Protein AF-H9FK60-F1 (afdb_monomer)

pLDDT: mean 86.38, std 10.16, range [51.09, 97.12]

Structure (mmCIF, N/CA/C/O backbone):
data_AF-H9FK60-F1
#
_entry.id   AF-H9FK60-F1
#
loop_
_atom_site.group_PDB
_atom_site.id
_atom_site.type_symbol
_atom_site.label_atom_id
_atom_site.label_alt_id
_atom_site.label_comp_id
_atom_site.label_asym_id
_atom_site.label_entity_id
_atom_site.label_seq_id
_atom_site.pdbx_PDB_ins_code
_atom_site.Cartn_x
_atom_site.Cartn_y
_atom_site.Cartn_z
_atom_site.occupancy
_atom_site.B_iso_or_equiv
_atom_site.auth_seq_id
_atom_site.auth_comp_id
_atom_site.auth_asym_id
_atom_site.auth_atom_id
_atom_site.pdbx_PDB_model_num
ATOM 1 N N . GLN A 1 1 ? 13.033 10.946 -5.775 1.00 61.97 1 GLN A N 1
ATOM 2 C CA . GLN A 1 1 ? 12.091 11.339 -4.705 1.00 61.97 1 GLN A CA 1
ATOM 3 C C . GLN A 1 1 ? 10.709 10.803 -5.044 1.00 61.97 1 GLN A C 1
ATOM 5 O O . GLN A 1 1 ? 10.409 10.651 -6.221 1.00 61.97 1 GLN A O 1
ATOM 10 N N . MET A 1 2 ? 9.907 10.468 -4.035 1.00 66.69 2 MET A N 1
ATOM 11 C CA . MET A 1 2 ? 8.532 9.994 -4.216 1.00 66.69 2 MET A CA 1
ATOM 12 C C . MET A 1 2 ? 7.623 11.153 -4.677 1.00 66.69 2 MET A C 1
ATOM 14 O O . MET A 1 2 ? 7.756 12.240 -4.114 1.00 66.69 2 MET A O 1
ATOM 18 N N . PRO A 1 3 ? 6.718 10.956 -5.659 1.00 79.44 3 PRO A N 1
ATOM 19 C CA . PRO A 1 3 ? 5.765 11.989 -6.078 1.00 79.44 3 PRO A CA 1
ATOM 20 C C . PRO A 1 3 ? 4.927 12.522 -4.905 1.00 79.44 3 PRO A C 1
ATOM 22 O O . PRO A 1 3 ? 4.583 11.761 -4.001 1.00 79.44 3 PRO A O 1
ATOM 25 N N . GLN A 1 4 ? 4.556 13.805 -4.927 1.00 77.00 4 GLN A N 1
ATOM 26 C CA . GLN A 1 4 ? 3.787 14.450 -3.849 1.00 77.00 4 GLN A CA 1
ATOM 27 C C . GLN A 1 4 ? 2.438 13.755 -3.587 1.00 77.00 4 GLN A C 1
ATOM 29 O O . GLN A 1 4 ? 2.023 13.584 -2.442 1.00 77.00 4 GLN A O 1
ATOM 34 N N . GLU A 1 5 ? 1.781 13.272 -4.640 1.00 79.88 5 GLU A N 1
ATOM 35 C CA . GLU A 1 5 ? 0.552 12.477 -4.537 1.00 79.88 5 GLU A CA 1
ATOM 36 C C . GLU A 1 5 ? 0.786 11.162 -3.784 1.00 79.88 5 GLU A C 1
ATOM 38 O O . GLU A 1 5 ? -0.006 10.774 -2.927 1.00 79.88 5 GLU A O 1
ATOM 43 N N . ALA A 1 6 ? 1.920 10.506 -4.035 1.00 81.31 6 ALA A N 1
ATOM 44 C CA . ALA A 1 6 ? 2.304 9.291 -3.333 1.00 81.31 6 ALA A CA 1
ATOM 45 C C . ALA A 1 6 ? 2.684 9.576 -1.866 1.00 81.31 6 ALA A C 1
ATOM 47 O O . ALA A 1 6 ? 2.315 8.805 -0.984 1.00 81.31 6 ALA A O 1
ATOM 48 N N . GLN A 1 7 ? 3.329 10.710 -1.572 1.00 81.44 7 GLN A N 1
ATOM 49 C CA . GLN A 1 7 ? 3.552 11.154 -0.189 1.00 81.44 7 GLN A CA 1
ATOM 50 C C . GLN A 1 7 ? 2.236 11.335 0.569 1.00 81.44 7 GLN A C 1
ATOM 52 O O . GLN A 1 7 ? 2.103 10.852 1.694 1.00 81.44 7 GLN A O 1
ATOM 57 N N . LYS A 1 8 ? 1.245 11.975 -0.061 1.00 88.12 8 LYS A N 1
ATOM 58 C CA . LYS A 1 8 ? -0.080 12.160 0.534 1.00 88.12 8 LYS A CA 1
ATOM 59 C C . LYS A 1 8 ? -0.762 10.821 0.813 1.00 88.12 8 LYS A C 1
ATOM 61 O O . LYS A 1 8 ? -1.224 10.605 1.927 1.00 88.12 8 LYS A O 1
ATOM 66 N N . ILE A 1 9 ? -0.763 9.901 -0.154 1.00 87.19 9 ILE A N 1
ATOM 67 C CA . ILE A 1 9 ? -1.358 8.567 0.023 1.00 87.19 9 ILE A CA 1
ATOM 68 C C . ILE A 1 9 ? -0.661 7.800 1.155 1.00 87.19 9 ILE A C 1
ATOM 70 O O . ILE A 1 9 ? -1.334 7.185 1.977 1.00 87.19 9 ILE A O 1
ATOM 74 N N . GLN A 1 10 ? 0.670 7.859 1.247 1.00 87.88 10 GLN A N 1
ATOM 75 C CA . GLN A 1 10 ? 1.413 7.214 2.332 1.00 87.88 10 GLN A CA 1
ATOM 76 C C . GLN A 1 10 ? 1.066 7.802 3.709 1.00 87.88 10 GLN A C 1
ATOM 78 O O . GLN A 1 10 ? 0.903 7.051 4.675 1.00 87.88 10 GLN A O 1
ATOM 83 N N . SER A 1 11 ? 0.928 9.126 3.794 1.00 91.94 11 SER A N 1
ATOM 84 C CA . SER A 1 11 ? 0.502 9.822 5.011 1.00 91.94 11 SER A CA 1
ATOM 85 C C . SER A 1 11 ? -0.917 9.417 5.421 1.00 91.94 11 SER A C 1
ATOM 87 O O . SER A 1 11 ? -1.139 9.052 6.575 1.00 91.94 11 SER A O 1
ATOM 89 N N . ASP A 1 12 ? -1.858 9.414 4.473 1.00 93.88 12 ASP A N 1
ATOM 90 C CA . ASP A 1 12 ? -3.259 9.040 4.702 1.00 93.88 12 ASP A CA 1
ATOM 91 C C . ASP A 1 12 ? -3.371 7.570 5.160 1.00 93.88 12 ASP A C 1
ATOM 93 O O . ASP A 1 12 ? -4.060 7.270 6.136 1.00 93.88 12 ASP A O 1
ATOM 97 N N . LEU A 1 13 ? -2.630 6.654 4.518 1.00 92.75 13 LEU A N 1
ATOM 98 C CA . LEU A 1 13 ? -2.554 5.243 4.916 1.00 92.75 13 LEU A CA 1
ATOM 99 C C . LEU A 1 13 ? -2.057 5.086 6.357 1.00 92.75 13 LEU A C 1
ATOM 101 O O . LEU A 1 13 ? -2.690 4.397 7.153 1.00 92.75 13 LEU A O 1
ATOM 105 N N . THR A 1 14 ? -0.952 5.753 6.695 1.00 91.94 14 THR A N 1
ATOM 106 C CA . THR A 1 14 ? -0.343 5.672 8.031 1.00 91.94 14 THR A CA 1
ATOM 107 C C . THR A 1 14 ? -1.285 6.229 9.099 1.00 91.94 14 THR A C 1
ATOM 109 O O . THR A 1 14 ? -1.485 5.605 10.138 1.00 91.94 14 THR A O 1
ATOM 112 N N . SER A 1 15 ? -1.915 7.377 8.830 1.00 95.69 15 SER A N 1
ATOM 113 C CA . SER A 1 15 ? -2.873 7.997 9.748 1.00 95.69 15 SER A CA 1
ATOM 114 C C . SER A 1 15 ? -4.071 7.085 10.024 1.00 95.69 15 SER A C 1
ATOM 116 O O . SER A 1 15 ? -4.433 6.877 11.182 1.00 95.69 15 SER A O 1
ATOM 118 N N . HIS A 1 16 ? -4.654 6.483 8.984 1.00 95.56 16 HIS A N 1
ATOM 119 C CA . HIS A 1 16 ? -5.797 5.586 9.142 1.00 95.56 16 HIS A CA 1
ATOM 120 C C . HIS A 1 16 ? -5.448 4.271 9.843 1.00 95.56 16 HIS A C 1
ATOM 122 O O . HIS A 1 16 ? -6.285 3.742 10.575 1.00 95.56 16 HIS A O 1
ATOM 128 N N . GLU A 1 17 ? -4.232 3.752 9.662 1.00 93.06 17 GLU A N 1
ATOM 129 C CA . GLU A 1 17 ? -3.775 2.536 10.343 1.00 93.06 17 GLU A CA 1
ATOM 130 C C . GLU A 1 17 ? -3.697 2.756 11.860 1.00 93.06 17 GLU A C 1
ATOM 132 O O . GLU A 1 17 ? -4.256 1.969 12.627 1.00 93.06 17 GLU A O 1
ATOM 137 N N . ILE A 1 18 ? -3.126 3.894 12.274 1.00 94.62 18 ILE A N 1
ATOM 138 C CA . ILE A 1 18 ? -3.063 4.321 13.679 1.00 94.62 18 ILE A CA 1
ATOM 139 C C . ILE A 1 18 ? -4.474 4.483 14.255 1.00 94.62 18 ILE A C 1
ATOM 141 O O . ILE A 1 18 ? -4.790 3.888 15.285 1.00 94.62 18 ILE A O 1
ATOM 145 N N . SER A 1 19 ? -5.360 5.216 13.569 1.00 94.50 19 SER A N 1
ATOM 146 C CA . SER A 1 19 ? -6.733 5.425 14.050 1.00 94.50 19 SER A CA 1
ATOM 147 C C . SER A 1 19 ? -7.509 4.113 14.207 1.00 94.50 19 SER A C 1
ATOM 149 O O . SER A 1 19 ? -8.239 3.935 15.183 1.00 94.50 19 SER A O 1
ATOM 151 N N . LEU A 1 20 ? -7.360 3.167 13.273 1.00 94.50 20 LEU A N 1
ATOM 152 C CA . LEU A 1 20 ? -8.001 1.852 13.373 1.00 94.50 20 LEU A CA 1
ATOM 153 C C . LEU A 1 20 ? -7.458 1.039 14.554 1.00 94.50 20 LEU A C 1
ATOM 155 O O . LEU A 1 20 ? -8.236 0.365 15.231 1.00 94.50 20 LEU A O 1
ATOM 159 N N . GLU A 1 21 ? -6.153 1.106 14.825 1.00 93.62 21 GLU A N 1
ATOM 160 C CA . GLU A 1 21 ? -5.540 0.435 15.973 1.00 93.62 21 GLU A CA 1
ATOM 161 C C . GLU A 1 21 ? -6.039 1.006 17.309 1.00 93.62 21 GLU A C 1
ATOM 163 O O . GLU A 1 21 ? -6.411 0.249 18.211 1.00 93.62 21 GLU A O 1
ATOM 168 N N . GLU A 1 22 ? -6.116 2.330 17.428 1.00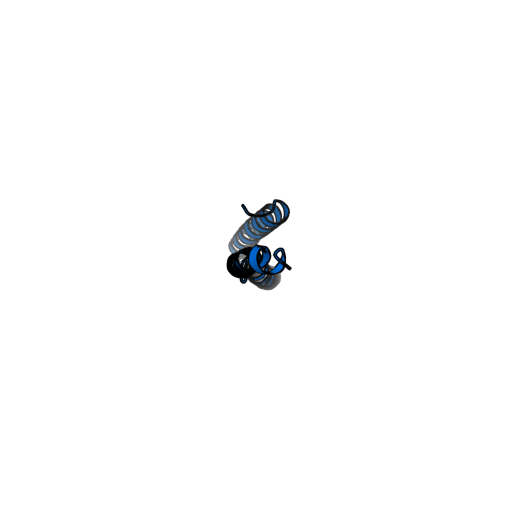 95.50 22 GLU A N 1
ATOM 169 C CA . GLU A 1 22 ? -6.641 3.009 18.616 1.00 95.50 22 GLU A CA 1
ATOM 170 C C . GLU A 1 22 ? -8.117 2.675 18.852 1.00 95.50 22 GLU A C 1
ATOM 172 O O . GLU A 1 22 ? -8.509 2.310 19.966 1.00 95.50 22 GLU A O 1
ATOM 177 N N . MET A 1 23 ? -8.939 2.712 17.797 1.00 93.88 23 MET A N 1
ATOM 178 C CA . MET A 1 23 ? -10.340 2.300 17.883 1.00 93.88 23 MET A CA 1
ATOM 179 C C . MET A 1 23 ? -10.469 0.836 18.305 1.00 93.88 23 MET A C 1
ATOM 181 O O . MET A 1 23 ? -11.329 0.513 19.127 1.00 93.88 23 MET A O 1
ATOM 185 N N . LYS A 1 24 ? -9.616 -0.059 17.793 1.00 93.56 24 LYS A N 1
ATOM 186 C CA . LYS A 1 24 ? -9.620 -1.474 18.186 1.00 93.56 24 LYS A CA 1
ATOM 187 C C . LYS A 1 24 ? -9.329 -1.625 19.674 1.00 93.56 24 LYS A C 1
ATOM 189 O O . LYS A 1 24 ? -10.107 -2.270 20.371 1.00 93.56 24 LYS A O 1
ATOM 194 N N . LYS A 1 25 ? -8.277 -0.968 20.172 1.00 94.25 25 LYS A N 1
ATOM 195 C CA . LYS A 1 25 ? -7.902 -0.952 21.597 1.00 94.25 25 LYS A CA 1
ATOM 196 C C . LYS A 1 25 ? -9.031 -0.423 22.484 1.00 94.25 25 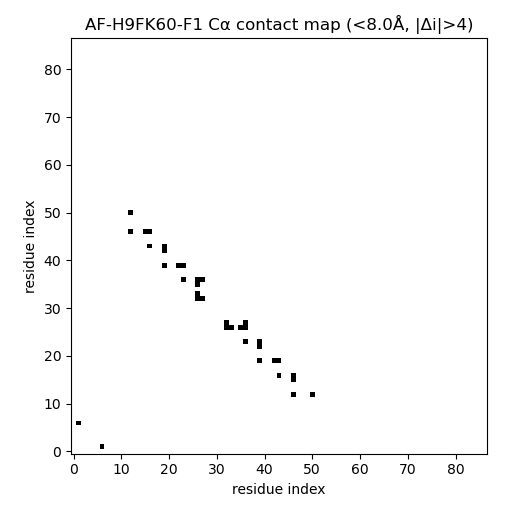LYS A C 1
ATOM 198 O O . LYS A 1 25 ? -9.325 -1.018 23.514 1.00 94.25 25 LYS A O 1
ATOM 203 N N . HIS A 1 26 ? -9.718 0.641 22.066 1.00 93.38 26 HIS A N 1
ATOM 204 C CA . HIS A 1 26 ? -10.836 1.215 22.824 1.00 93.38 26 HIS A CA 1
ATOM 205 C C . HIS A 1 26 ? -12.038 0.257 22.937 1.00 93.38 26 HIS A C 1
ATOM 207 O O . HIS A 1 26 ? -12.772 0.267 23.932 1.00 93.38 26 HIS A O 1
ATOM 213 N N . ASN A 1 27 ? -12.280 -0.540 21.896 1.00 90.88 27 ASN A N 1
ATOM 214 C CA . ASN A 1 27 ? -13.435 -1.431 21.799 1.00 90.88 27 ASN A CA 1
ATOM 215 C C . ASN A 1 27 ? -13.144 -2.861 22.287 1.00 90.88 27 ASN A C 1
ATOM 217 O O . ASN A 1 27 ? -14.077 -3.639 22.485 1.00 90.88 27 ASN A O 1
ATOM 221 N N . GLN A 1 28 ? -11.877 -3.214 22.514 1.00 90.19 28 GLN A N 1
ATOM 222 C CA . GLN A 1 28 ? -11.486 -4.505 23.076 1.00 90.19 28 GLN A CA 1
ATOM 223 C C . GLN A 1 28 ? -12.091 -4.723 24.470 1.00 90.19 28 GLN A C 1
ATOM 225 O O . GLN A 1 28 ? -12.175 -3.812 25.290 1.00 90.19 28 GLN A O 1
ATOM 230 N N . GLY A 1 29 ? -12.534 -5.955 24.733 1.00 86.62 29 GLY A N 1
ATOM 231 C CA . GLY A 1 29 ? -13.113 -6.352 26.022 1.00 86.62 29 GLY A CA 1
ATOM 232 C C . GLY A 1 29 ? -14.550 -5.879 26.269 1.00 86.62 29 GLY A C 1
ATOM 233 O O . GLY A 1 29 ? -15.133 -6.244 27.285 1.00 86.62 29 GLY A O 1
ATOM 234 N N . LYS A 1 30 ? -15.154 -5.111 25.352 1.00 90.88 30 LYS A N 1
ATOM 235 C CA . LYS A 1 30 ? -16.554 -4.677 25.451 1.00 90.88 30 LYS A CA 1
ATOM 236 C C . LYS A 1 30 ? -17.438 -5.598 24.607 1.00 90.88 30 LYS A C 1
ATOM 238 O O . LYS A 1 30 ? -17.416 -5.511 23.382 1.00 90.88 30 LYS A O 1
ATOM 243 N N . GLU A 1 31 ? -18.255 -6.449 25.231 1.00 81.50 31 GLU A N 1
ATOM 244 C CA . GLU A 1 31 ? -19.170 -7.353 24.502 1.00 81.50 31 GLU A CA 1
ATOM 245 C C . GLU A 1 31 ? -20.137 -6.595 23.577 1.00 81.50 31 GLU A C 1
ATOM 247 O O . GLU A 1 31 ? -20.355 -6.992 22.433 1.00 81.50 31 GLU A O 1
ATOM 252 N N . ALA A 1 32 ? -20.628 -5.429 24.010 1.00 83.88 32 ALA A N 1
ATOM 253 C CA . ALA A 1 32 ? -21.472 -4.558 23.188 1.00 83.88 32 ALA A CA 1
ATOM 254 C C . ALA A 1 32 ? -20.758 -4.006 21.932 1.00 83.88 32 ALA A C 1
ATOM 256 O O . ALA A 1 32 ? -21.416 -3.548 20.998 1.00 83.88 32 ALA A O 1
ATOM 257 N N . ALA A 1 33 ? -19.423 -4.060 21.880 1.00 89.12 33 ALA A N 1
ATOM 258 C CA . ALA A 1 33 ? -18.620 -3.541 20.778 1.00 89.12 33 ALA A CA 1
ATOM 259 C C . ALA A 1 33 ? -18.228 -4.607 19.739 1.00 89.12 33 ALA A C 1
ATOM 261 O O . ALA A 1 33 ? -17.531 -4.277 18.782 1.00 89.12 33 ALA A O 1
ATOM 262 N N . GLN A 1 34 ? -18.697 -5.857 19.852 1.00 90.75 34 GLN A N 1
ATOM 263 C CA . GLN A 1 34 ? -18.379 -6.933 18.893 1.00 90.75 34 GLN A CA 1
ATOM 264 C C . GLN A 1 34 ? -18.666 -6.543 17.433 1.00 90.75 34 GLN A C 1
ATOM 266 O O . GLN A 1 34 ? -17.849 -6.761 16.537 1.00 90.75 34 GLN A O 1
ATOM 271 N N . ARG A 1 35 ? -19.795 -5.867 17.186 1.00 93.38 35 ARG A N 1
ATOM 272 C CA . ARG A 1 35 ? -20.148 -5.360 15.849 1.00 93.38 35 ARG A CA 1
ATOM 273 C C . ARG A 1 35 ? -19.181 -4.283 15.349 1.00 93.38 35 ARG A C 1
ATOM 275 O 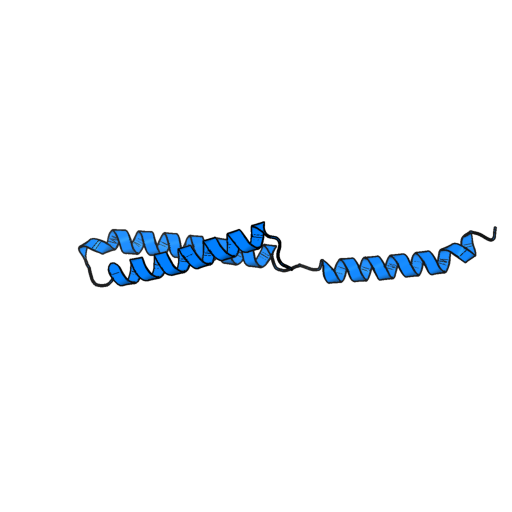O . ARG A 1 35 ? -18.936 -4.182 14.149 1.00 93.38 35 ARG A O 1
ATOM 282 N N . VAL A 1 36 ? -18.670 -3.451 16.252 1.00 92.44 36 VAL A N 1
ATOM 283 C CA . VAL A 1 36 ? -17.709 -2.387 15.933 1.00 92.44 36 VAL A CA 1
ATOM 284 C C . VAL A 1 36 ? -16.341 -3.001 15.641 1.00 92.44 36 VAL A C 1
ATOM 286 O O . VAL A 1 36 ? -15.744 -2.671 14.623 1.00 92.44 36 VAL A O 1
ATOM 289 N N . LEU A 1 37 ? -15.893 -3.962 16.454 1.00 92.38 37 LEU A N 1
ATOM 290 C CA . LEU A 1 37 ? -14.648 -4.705 16.239 1.00 92.38 37 LEU A CA 1
ATOM 291 C C . LEU A 1 37 ? -14.629 -5.414 14.878 1.00 92.38 37 LEU A C 1
ATOM 293 O O . LEU A 1 37 ? -13.664 -5.271 14.136 1.00 92.38 37 LEU A O 1
ATOM 297 N N . SER A 1 38 ? -15.727 -6.074 14.495 1.00 93.56 38 SER A N 1
ATOM 298 C CA . SER A 1 38 ? -15.842 -6.704 13.173 1.00 93.56 38 SER A CA 1
ATOM 299 C C . SER A 1 38 ? -15.713 -5.695 12.020 1.00 93.56 38 SER A C 1
ATOM 301 O O . SER A 1 38 ? -15.044 -5.967 11.023 1.00 93.56 38 SER A O 1
ATOM 303 N N . GLN A 1 39 ? -16.301 -4.502 12.155 1.00 93.94 39 GLN A N 1
ATOM 304 C CA . GLN A 1 39 ? -16.159 -3.440 11.152 1.00 93.94 39 GLN A CA 1
ATOM 305 C C . GLN A 1 39 ? -14.733 -2.881 11.095 1.00 93.94 39 GLN A C 1
ATOM 307 O O . GLN A 1 39 ? -14.231 -2.614 10.001 1.00 93.94 39 GLN A O 1
ATOM 312 N N . ILE A 1 40 ? -14.070 -2.746 12.248 1.00 92.88 40 ILE A N 1
ATOM 313 C CA . ILE A 1 40 ? -12.663 -2.343 12.332 1.00 92.88 40 ILE A CA 1
ATOM 314 C C . ILE A 1 40 ? -11.780 -3.367 11.613 1.00 92.88 40 ILE A C 1
ATOM 316 O O . ILE A 1 40 ? -10.954 -2.970 10.796 1.00 92.88 40 ILE A O 1
ATOM 320 N N . ASP A 1 41 ? -11.991 -4.666 11.827 1.00 91.88 41 ASP A N 1
ATOM 321 C CA . ASP A 1 41 ? -11.211 -5.716 11.160 1.00 91.88 41 ASP A CA 1
ATOM 322 C C . ASP A 1 41 ? -11.393 -5.688 9.631 1.00 91.88 41 ASP A C 1
ATOM 324 O O . ASP A 1 41 ? -10.424 -5.797 8.875 1.00 91.88 41 ASP A O 1
ATOM 328 N N . VAL A 1 42 ? -12.625 -5.473 9.150 1.00 95.94 42 VAL A N 1
ATOM 329 C CA . VAL A 1 42 ? -12.900 -5.307 7.712 1.00 95.94 42 VAL A CA 1
ATOM 330 C C . VAL A 1 42 ? -12.177 -4.081 7.146 1.00 95.94 42 VAL A C 1
ATOM 332 O O . VAL A 1 42 ? -11.611 -4.153 6.053 1.00 95.94 42 VAL A O 1
ATOM 335 N N . ALA A 1 43 ? -12.182 -2.959 7.868 1.00 93.75 43 ALA A N 1
ATOM 336 C CA . ALA A 1 43 ? -11.489 -1.743 7.455 1.00 93.75 43 ALA A CA 1
ATOM 337 C C . ALA A 1 43 ? -9.960 -1.923 7.453 1.00 93.75 43 ALA A C 1
ATOM 339 O O . ALA A 1 43 ? -9.316 -1.533 6.481 1.00 93.75 43 ALA A O 1
ATOM 340 N N . GLN A 1 44 ? -9.392 -2.586 8.467 1.00 92.94 44 GLN A N 1
ATOM 341 C CA . GLN A 1 44 ? -7.965 -2.925 8.532 1.00 92.94 44 GLN A CA 1
ATOM 342 C C . GLN A 1 44 ? -7.544 -3.786 7.339 1.00 92.94 44 GLN A C 1
ATOM 344 O O . GLN A 1 44 ? -6.559 -3.472 6.674 1.00 92.94 44 GLN A O 1
ATOM 349 N N . LYS A 1 45 ? -8.327 -4.818 7.001 1.00 94.12 45 LYS A N 1
ATOM 350 C CA . LYS A 1 45 ? -8.047 -5.673 5.840 1.00 94.12 45 LYS A CA 1
ATOM 351 C C . LYS A 1 45 ? -8.060 -4.883 4.528 1.00 94.12 45 LYS A C 1
ATOM 353 O O . LYS A 1 45 ? -7.146 -5.016 3.719 1.00 94.1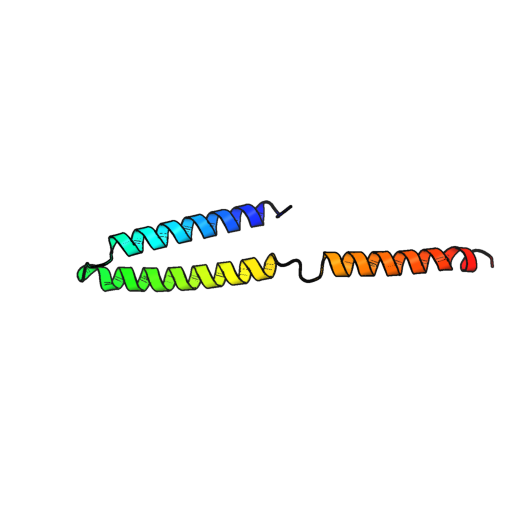2 45 LYS A O 1
ATOM 358 N N . LYS A 1 46 ? -9.051 -4.006 4.334 1.00 94.00 46 LYS A N 1
ATOM 359 C CA . LYS A 1 46 ? -9.100 -3.120 3.158 1.00 94.00 46 LYS A CA 1
ATOM 360 C C . LYS A 1 46 ? -7.896 -2.177 3.101 1.00 94.00 46 LYS A C 1
ATOM 362 O O . LYS A 1 46 ? -7.345 -1.973 2.024 1.00 94.00 46 LYS A O 1
ATOM 367 N N . LEU A 1 47 ? -7.480 -1.614 4.236 1.00 93.31 47 LEU A N 1
ATOM 368 C CA . LEU A 1 47 ? -6.329 -0.713 4.299 1.00 93.31 47 LEU A CA 1
ATOM 369 C C . LEU A 1 47 ? -5.022 -1.446 3.960 1.00 93.31 47 LEU A C 1
ATOM 371 O O . LEU A 1 47 ? -4.211 -0.926 3.195 1.00 93.31 47 LEU A O 1
ATOM 375 N N . GLN A 1 48 ? -4.860 -2.683 4.438 1.00 90.94 48 GLN A N 1
ATOM 376 C CA . GLN A 1 48 ? -3.741 -3.552 4.067 1.00 90.94 48 GLN A CA 1
ATOM 377 C C . GLN A 1 48 ? -3.715 -3.843 2.562 1.00 90.94 48 GLN A C 1
ATOM 379 O O . GLN A 1 48 ? -2.655 -3.724 1.944 1.00 90.94 48 GLN A O 1
ATOM 384 N N . ASP A 1 49 ? -4.866 -4.146 1.953 1.00 93.12 49 ASP A N 1
ATOM 385 C CA . ASP A 1 49 ? -4.970 -4.360 0.504 1.00 93.12 49 ASP A CA 1
ATOM 386 C C . ASP A 1 49 ? -4.550 -3.107 -0.283 1.00 93.12 49 ASP A C 1
ATOM 388 O O . ASP A 1 49 ? -3.804 -3.202 -1.263 1.00 93.12 49 ASP A O 1
ATOM 392 N N . VAL A 1 50 ? -4.995 -1.918 0.145 1.00 91.88 50 VAL A N 1
ATOM 393 C CA . VAL A 1 50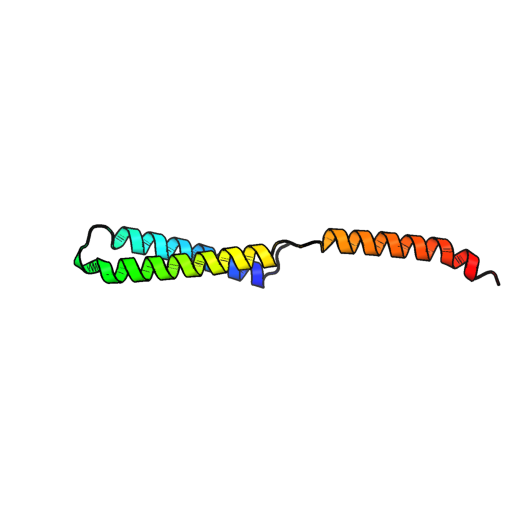 ? -4.590 -0.644 -0.473 1.00 91.88 50 VAL A CA 1
ATOM 394 C C . VAL A 1 50 ? -3.091 -0.412 -0.290 1.00 91.88 50 VAL A C 1
ATOM 396 O O . VAL A 1 50 ? -2.417 -0.076 -1.258 1.00 91.88 50 VAL A O 1
ATOM 399 N N . SER A 1 51 ? -2.546 -0.649 0.902 1.00 86.81 51 SER A N 1
ATOM 400 C CA . SER A 1 51 ? -1.121 -0.472 1.211 1.00 86.81 51 SER A CA 1
ATOM 401 C C . SER A 1 51 ? -0.224 -1.426 0.407 1.00 86.81 51 SER A C 1
ATOM 403 O O . SER A 1 51 ? 0.848 -1.046 -0.072 1.00 86.81 51 SER A O 1
ATOM 405 N N . MET A 1 52 ? -0.674 -2.663 0.181 1.00 88.00 52 MET A N 1
ATOM 406 C CA . MET A 1 52 ? 0.017 -3.629 -0.674 1.00 88.00 52 MET A CA 1
ATOM 407 C C . MET A 1 52 ? -0.008 -3.198 -2.144 1.00 88.00 52 MET A C 1
ATOM 409 O O . MET A 1 52 ? 1.041 -3.174 -2.788 1.00 88.00 52 MET A O 1
ATOM 413 N N . LYS A 1 53 ? -1.172 -2.794 -2.669 1.00 86.88 53 LYS A N 1
ATOM 414 C CA . LYS A 1 53 ? -1.292 -2.262 -4.039 1.00 86.88 53 LYS A CA 1
ATOM 415 C C . LYS A 1 53 ? -0.457 -0.998 -4.228 1.00 86.88 53 LYS A C 1
ATOM 417 O O . LYS A 1 53 ? 0.252 -0.878 -5.220 1.00 86.88 53 LYS A O 1
ATOM 422 N N . PHE A 1 54 ? -0.483 -0.095 -3.253 1.00 84.88 54 PHE A N 1
ATOM 423 C CA . PHE A 1 54 ? 0.314 1.124 -3.254 1.00 84.88 54 PHE A CA 1
ATOM 424 C C . PHE A 1 54 ? 1.811 0.808 -3.313 1.00 84.88 54 PHE A C 1
ATOM 426 O O . PHE A 1 54 ? 2.498 1.317 -4.192 1.00 84.88 54 PHE A O 1
ATOM 433 N N . ARG A 1 55 ? 2.312 -0.122 -2.488 1.00 82.12 55 ARG A N 1
ATOM 434 C CA . ARG A 1 55 ? 3.706 -0.594 -2.579 1.00 82.12 55 ARG A CA 1
ATOM 435 C C . ARG A 1 55 ? 4.055 -1.197 -3.939 1.00 82.12 55 ARG A C 1
ATOM 437 O O . ARG A 1 55 ? 5.172 -0.998 -4.407 1.00 82.12 55 ARG A O 1
ATOM 444 N N . LEU A 1 56 ? 3.131 -1.912 -4.584 1.00 77.62 56 LEU A N 1
ATOM 445 C CA . LEU A 1 56 ? 3.345 -2.449 -5.933 1.00 77.62 56 LEU A CA 1
ATOM 446 C C . LEU A 1 56 ? 3.447 -1.338 -6.987 1.00 77.62 56 LEU A C 1
ATOM 448 O O . LEU A 1 56 ? 4.302 -1.438 -7.861 1.00 77.62 56 LEU A O 1
ATOM 452 N N . PHE A 1 57 ? 2.643 -0.275 -6.875 1.00 68.94 57 PHE A N 1
ATOM 453 C CA . PHE A 1 57 ? 2.747 0.913 -7.735 1.00 68.94 57 PHE A CA 1
ATOM 454 C C . PHE A 1 57 ? 4.007 1.739 -7.465 1.00 68.94 57 PHE A C 1
ATOM 456 O O . PHE A 1 57 ? 4.537 2.375 -8.371 1.00 68.94 57 PHE A O 1
ATOM 463 N N . GLN A 1 58 ? 4.487 1.739 -6.222 1.00 65.12 58 GLN A N 1
ATOM 464 C CA . GLN A 1 58 ? 5.704 2.445 -5.835 1.00 65.12 58 GLN A CA 1
ATOM 465 C C . GLN A 1 58 ? 6.983 1.703 -6.169 1.00 65.12 58 GLN A C 1
ATOM 467 O O . GLN A 1 58 ? 8.021 2.346 -6.302 1.00 65.12 58 GLN A O 1
ATOM 472 N N . LYS A 1 59 ? 6.943 0.371 -6.274 1.00 64.06 59 LYS A N 1
ATOM 473 C CA . LYS A 1 59 ? 8.088 -0.393 -6.750 1.00 64.06 59 LYS A CA 1
ATOM 474 C C . LYS A 1 59 ? 8.353 0.123 -8.167 1.00 64.06 59 LYS A C 1
ATOM 476 O O . LYS A 1 59 ? 7.493 -0.080 -9.023 1.00 64.06 59 LYS A O 1
ATOM 481 N N . PRO A 1 60 ? 9.482 0.803 -8.4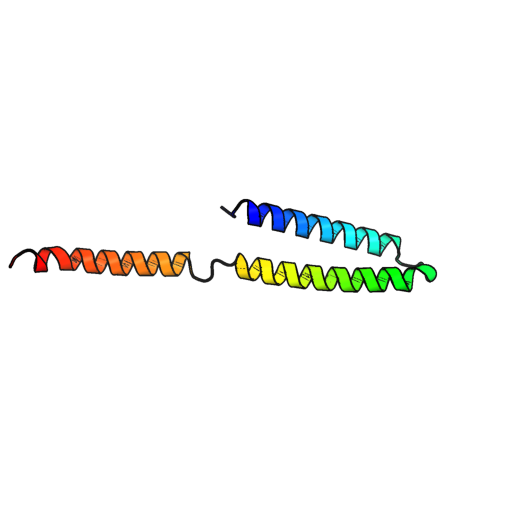44 1.00 63.75 60 PRO A N 1
ATOM 482 C CA . PRO A 1 60 ? 9.826 1.162 -9.806 1.00 63.75 60 PRO A CA 1
ATOM 483 C C . PRO A 1 60 ? 10.174 -0.160 -10.477 1.00 63.75 60 PRO A C 1
ATOM 485 O O . PRO A 1 60 ? 11.331 -0.568 -10.486 1.00 63.75 60 PRO A O 1
ATOM 488 N N . ALA A 1 61 ? 9.170 -0.911 -10.926 1.00 63.31 61 ALA A N 1
ATOM 489 C CA . ALA A 1 61 ? 9.378 -2.174 -11.597 1.00 63.31 61 ALA A CA 1
ATOM 490 C C . ALA A 1 61 ? 10.039 -1.821 -12.926 1.00 63.31 61 ALA A C 1
ATOM 492 O O . ALA A 1 61 ? 9.396 -1.460 -13.907 1.00 63.31 61 ALA A O 1
ATOM 493 N N . ASN A 1 62 ? 11.364 -1.849 -12.886 1.00 65.56 62 ASN A N 1
ATOM 494 C CA . ASN A 1 62 ? 12.272 -1.704 -13.999 1.00 65.56 62 ASN A CA 1
ATOM 495 C C . ASN A 1 62 ? 12.355 -0.296 -14.596 1.00 65.56 62 ASN A C 1
ATOM 497 O O . ASN A 1 62 ? 12.910 -0.191 -15.674 1.00 65.56 62 ASN A O 1
ATOM 501 N N . PHE A 1 63 ? 11.880 0.787 -13.964 1.00 72.62 63 PHE A N 1
ATOM 502 C CA . PHE A 1 63 ? 12.084 2.127 -14.552 1.00 72.62 63 PHE A CA 1
ATOM 503 C C . PHE A 1 63 ? 13.576 2.437 -14.714 1.00 72.62 63 PHE A C 1
ATOM 505 O O . PHE A 1 63 ? 14.028 2.770 -15.803 1.00 72.62 63 PHE A O 1
ATOM 512 N N . GLU A 1 64 ? 14.355 2.251 -13.649 1.00 75.31 64 GLU A N 1
ATOM 513 C CA . GLU A 1 64 ? 15.798 2.496 -13.671 1.00 75.31 64 GLU A CA 1
ATOM 514 C C . GLU A 1 64 ? 16.534 1.506 -14.584 1.00 75.31 64 GLU A C 1
ATOM 516 O O . GLU A 1 64 ? 17.398 1.906 -15.360 1.00 75.31 64 GLU A O 1
ATOM 521 N N . GLN A 1 65 ? 16.109 0.238 -14.591 1.00 78.81 65 GLN A N 1
ATOM 522 C CA . GLN A 1 65 ? 16.635 -0.778 -15.505 1.00 78.81 65 GLN A CA 1
ATOM 523 C C . GLN A 1 65 ? 16.322 -0.452 -16.977 1.00 78.81 65 GLN A C 1
ATOM 525 O O . GLN A 1 65 ? 17.219 -0.469 -17.809 1.00 78.81 65 GLN A O 1
ATOM 530 N N . ARG A 1 66 ? 15.074 -0.111 -17.313 1.00 81.62 66 ARG A N 1
ATOM 531 C CA . ARG A 1 66 ? 14.624 0.267 -18.666 1.00 81.62 66 ARG A CA 1
ATOM 532 C C . ARG A 1 66 ? 15.286 1.553 -19.132 1.00 81.62 66 ARG A C 1
ATOM 534 O O . ARG A 1 66 ? 15.630 1.665 -20.305 1.00 81.62 66 ARG A O 1
ATOM 541 N N . LEU A 1 67 ? 15.476 2.514 -18.230 1.00 82.62 67 LEU A N 1
ATOM 542 C CA . LEU A 1 67 ? 16.220 3.736 -18.507 1.00 82.62 67 LEU A CA 1
ATOM 543 C C . LEU A 1 67 ? 17.679 3.411 -18.842 1.00 82.62 67 LEU A C 1
ATOM 545 O O . LEU A 1 67 ? 18.206 3.944 -19.815 1.00 82.62 67 LEU A O 1
ATOM 549 N N . GLN A 1 68 ? 18.313 2.525 -18.073 1.00 84.69 68 GLN A N 1
ATOM 550 C CA . GLN A 1 68 ? 19.682 2.086 -18.3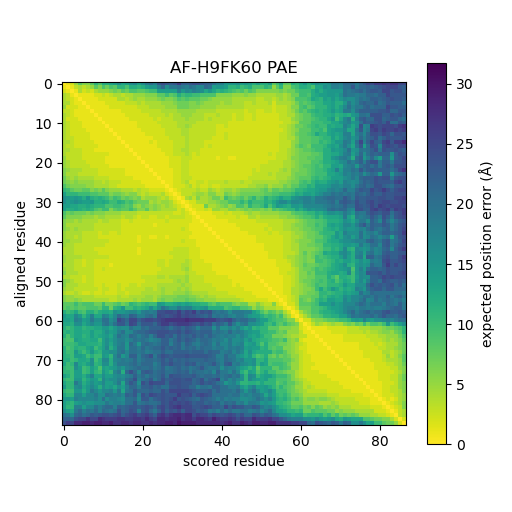29 1.00 84.69 68 GLN A CA 1
ATOM 551 C C . GLN A 1 68 ? 19.798 1.319 -19.656 1.00 84.69 68 GLN A C 1
ATOM 553 O O . GLN A 1 68 ? 20.665 1.643 -20.462 1.00 84.69 68 GLN A O 1
ATOM 558 N N . GLU A 1 69 ? 18.891 0.377 -19.926 1.00 91.19 69 GLU A N 1
ATOM 559 C CA . GLU A 1 69 ? 18.803 -0.354 -21.200 1.00 91.19 69 GLU A CA 1
ATOM 560 C C . GLU A 1 69 ? 18.631 0.617 -22.383 1.00 91.19 69 GLU A C 1
ATOM 562 O O . GLU A 1 69 ? 19.346 0.522 -23.378 1.00 91.19 69 GLU A O 1
ATOM 567 N N . SER A 1 70 ? 17.749 1.615 -22.253 1.00 90.50 70 SER A N 1
ATOM 568 C CA . SER A 1 70 ? 17.511 2.622 -23.299 1.00 90.50 70 SER A CA 1
ATOM 569 C C . SER A 1 70 ? 18.740 3.496 -23.559 1.00 90.50 70 SER A C 1
ATOM 571 O O . SER A 1 70 ? 19.026 3.820 -24.710 1.00 90.50 70 SER A O 1
ATOM 573 N N . LYS A 1 71 ? 19.485 3.868 -22.508 1.00 93.50 71 LYS A N 1
ATOM 574 C CA . LYS A 1 71 ? 20.748 4.611 -22.642 1.00 93.50 71 LYS A CA 1
ATOM 575 C C . LYS A 1 71 ? 21.802 3.789 -23.379 1.00 93.50 71 LYS A C 1
ATOM 577 O O . LYS A 1 71 ? 22.409 4.308 -24.306 1.00 93.50 71 LYS A O 1
ATOM 582 N N . MET A 1 72 ? 21.966 2.514 -23.021 1.00 97.12 72 MET A N 1
ATOM 583 C CA . MET A 1 72 ? 22.933 1.626 -23.676 1.00 97.12 72 MET A CA 1
ATOM 584 C C . MET A 1 72 ? 22.639 1.458 -25.169 1.00 97.12 72 MET A C 1
ATOM 586 O O . MET A 1 72 ? 23.540 1.625 -25.986 1.00 97.12 72 MET A O 1
ATOM 590 N N . ILE A 1 73 ? 21.377 1.197 -25.528 1.00 96.56 73 ILE A N 1
ATOM 591 C CA . ILE A 1 73 ? 20.958 1.078 -26.933 1.00 96.56 73 ILE A CA 1
ATOM 592 C C . ILE A 1 73 ? 21.201 2.397 -27.679 1.00 96.56 73 ILE A C 1
ATOM 594 O O . ILE A 1 73 ? 21.702 2.395 -28.801 1.00 96.56 73 ILE A O 1
ATOM 598 N N . LEU A 1 74 ? 20.878 3.540 -27.065 1.00 95.19 74 LEU A N 1
ATOM 599 C CA . LEU A 1 74 ? 21.108 4.848 -27.678 1.00 95.19 74 LEU A CA 1
ATOM 600 C C . LEU A 1 74 ? 22.601 5.126 -27.916 1.00 95.19 74 LEU A C 1
ATOM 602 O O . LEU A 1 74 ? 22.954 5.692 -28.949 1.00 95.19 74 LEU A O 1
ATOM 606 N N . ASP A 1 75 ? 23.471 4.7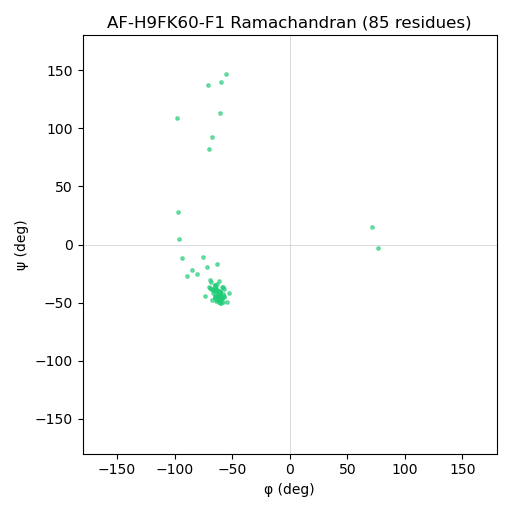42 -26.985 1.00 96.62 75 ASP A N 1
ATOM 607 C CA . ASP A 1 75 ? 24.918 4.915 -27.127 1.00 96.62 75 ASP A CA 1
ATOM 608 C C . ASP A 1 75 ? 25.499 4.002 -28.219 1.00 96.62 75 ASP A C 1
ATOM 610 O O . ASP A 1 75 ? 26.342 4.443 -29.001 1.00 96.62 75 ASP A O 1
ATOM 614 N N . GLU A 1 76 ? 24.993 2.774 -28.353 1.00 94.75 76 GLU A N 1
ATOM 615 C CA . GLU A 1 76 ? 25.337 1.880 -29.464 1.00 94.75 76 GLU A CA 1
ATOM 616 C C . GLU A 1 76 ? 24.919 2.471 -30.819 1.00 94.75 76 GLU A C 1
ATOM 618 O O . GLU A 1 76 ? 25.711 2.498 -31.763 1.00 94.75 76 GLU A O 1
ATOM 623 N N . VAL A 1 77 ? 23.703 3.014 -30.920 1.00 94.12 77 VAL A N 1
ATOM 624 C CA . VAL A 1 77 ? 23.231 3.695 -32.137 1.00 94.12 77 VAL A CA 1
ATOM 625 C C . VAL A 1 77 ? 24.130 4.886 -32.482 1.00 94.12 77 VAL A C 1
ATOM 627 O O . VAL A 1 77 ? 24.528 5.046 -33.636 1.00 94.12 77 VAL A O 1
ATOM 630 N N . LYS A 1 78 ? 24.506 5.701 -31.488 1.00 93.69 78 LYS A N 1
ATOM 631 C CA . LYS A 1 78 ? 25.410 6.846 -31.682 1.00 93.69 78 LYS A CA 1
ATOM 632 C C . LYS A 1 78 ? 26.809 6.437 -32.136 1.00 93.69 78 LYS A C 1
ATOM 634 O O . LYS A 1 78 ? 27.410 7.178 -32.903 1.00 93.69 78 LYS A O 1
ATOM 6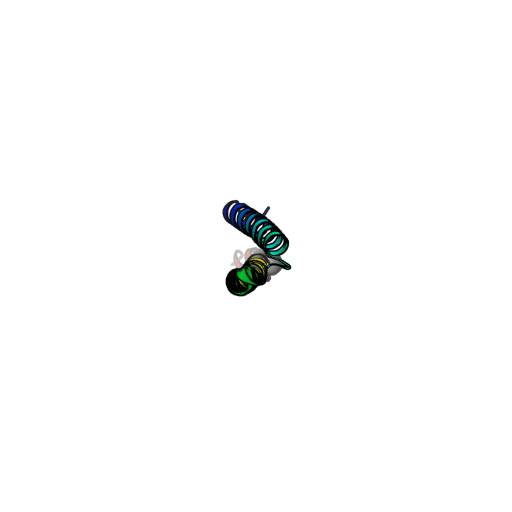39 N N . MET A 1 79 ? 27.327 5.290 -31.693 1.00 92.62 79 MET A N 1
ATOM 640 C CA . MET A 1 79 ? 28.620 4.777 -32.164 1.00 92.62 79 MET A CA 1
ATOM 641 C C . MET A 1 79 ? 28.597 4.414 -33.650 1.00 92.62 79 MET A C 1
ATOM 643 O O . MET A 1 79 ? 29.586 4.625 -34.349 1.00 92.62 79 MET A O 1
ATOM 647 N N . HIS A 1 80 ? 27.475 3.888 -34.138 1.00 89.19 80 HIS A N 1
ATOM 648 C CA . HIS A 1 80 ? 27.338 3.468 -35.530 1.00 89.19 80 HIS A CA 1
ATOM 649 C C . HIS A 1 80 ? 26.951 4.612 -36.482 1.00 89.19 80 HIS A C 1
ATOM 651 O O . HIS A 1 80 ? 27.225 4.517 -37.678 1.00 89.19 80 HIS A O 1
ATOM 657 N N . LEU A 1 81 ? 26.360 5.703 -35.978 1.00 89.44 81 LEU A N 1
ATOM 658 C CA . LEU A 1 81 ? 25.915 6.848 -36.787 1.00 89.44 81 LEU A CA 1
ATOM 659 C C . LEU A 1 81 ? 27.017 7.458 -37.687 1.00 89.44 81 LEU A C 1
ATOM 661 O O . LEU A 1 81 ? 26.772 7.598 -38.884 1.00 89.44 81 LEU A O 1
ATOM 665 N N . PRO A 1 82 ? 28.234 7.766 -37.189 1.00 87.12 82 PRO A N 1
ATOM 666 C CA . PRO A 1 82 ? 29.282 8.401 -37.999 1.00 87.12 82 PRO A CA 1
ATOM 667 C C . PRO A 1 82 ? 29.732 7.565 -39.208 1.00 87.12 82 PRO A C 1
ATOM 669 O O . PRO A 1 82 ? 30.095 8.104 -40.254 1.00 87.12 82 PRO A O 1
ATOM 672 N N . ALA A 1 83 ? 29.686 6.235 -39.089 1.00 83.94 83 ALA A N 1
ATOM 673 C CA . ALA A 1 83 ? 30.007 5.320 -40.185 1.00 83.94 83 ALA A CA 1
ATOM 674 C C . ALA A 1 83 ? 28.924 5.298 -41.282 1.00 83.94 83 ALA A C 1
ATOM 676 O O . ALA A 1 83 ? 29.192 4.879 -42.405 1.00 83.94 83 ALA A O 1
ATOM 677 N N . LEU A 1 84 ? 27.703 5.741 -40.966 1.00 80.69 84 LEU A N 1
ATOM 678 C CA . LEU A 1 84 ? 26.597 5.867 -41.918 1.00 80.69 84 LEU A CA 1
ATOM 679 C C . LEU A 1 84 ? 26.570 7.242 -42.604 1.00 80.69 84 LEU A C 1
ATOM 681 O O . LEU A 1 84 ? 26.100 7.337 -43.734 1.00 80.69 84 LEU A O 1
ATOM 685 N N . GLU A 1 85 ? 27.091 8.286 -41.953 1.00 74.75 85 GLU A N 1
ATOM 686 C CA . GLU A 1 85 ? 27.150 9.658 -42.488 1.00 74.75 85 GLU A CA 1
ATOM 687 C C . GLU A 1 85 ? 28.239 9.864 -43.557 1.00 74.75 85 GLU A C 1
ATOM 689 O O . GLU A 1 85 ? 28.261 10.889 -44.229 1.00 74.75 85 GLU A O 1
ATOM 694 N N . THR A 1 86 ? 29.138 8.895 -43.745 1.00 62.38 86 THR A N 1
ATOM 695 C CA . THR A 1 86 ? 30.291 8.978 -44.662 1.00 62.38 86 THR A CA 1
ATOM 696 C C . THR A 1 86 ? 30.049 8.328 -46.035 1.00 62.38 86 THR A C 1
ATOM 698 O O . THR A 1 86 ? 30.997 7.893 -46.690 1.00 62.38 86 THR A O 1
ATOM 701 N N . LYS A 1 87 ? 28.793 8.279 -46.497 1.00 51.09 87 LYS A N 1
ATOM 702 C CA . LYS A 1 87 ? 28.427 7.844 -47.857 1.00 51.09 87 LYS A CA 1
ATOM 703 C C . LYS A 1 87 ? 28.107 9.003 -48.790 1.00 51.09 87 LYS A C 1
ATOM 705 O O . LYS A 1 87 ? 27.365 9.911 -48.364 1.00 51.09 87 LYS A O 1
#

Foldseek 3Di:
DDDPVLVVVVVVLVVVLVVLVVQLVVLPPPPVCPVVNVVSVVVNVVSVVVVVVSVVVVPPPCPVVVVVVVVVVVVVVVVCVVVVVPD

Solvent-accessible surface area (backbone atoms only — not comparable to full-atom values): 5040 Å² total; per-residue (Å²): 134,81,54,70,69,56,51,51,52,54,49,52,52,53,54,51,53,52,53,48,52,53,53,43,63,73,40,55,94,42,77,91,28,52,72,55,49,54,51,46,52,54,51,51,53,53,50,49,53,51,53,52,52,49,51,59,72,64,46,71,82,48,53,69,57,52,52,49,53,51,50,53,54,52,52,55,50,58,69,51,45,67,75,65,70,75,115

Sequence (87 aa):
QMPQEAQKIQSDLTSHEISLEEMKKHNQGKEAAQRVLSQIDVAQKKLQDVSMKFRLFQKPANFEQRLQESKMILDEVKMHLPALETK

Secondary structure (DSSP, 8-state):
---HHHHHHHHHHHHHHHHHHHHHHHHTT-GGGHHHHHHHHHHHHHHHHHHHHHHHHHS-SSHHHHHHHHHHHHHHHHHHHHHHTT-

Radius of gyration: 24.83 Å; Cα contacts (8 Å, |Δi|>4): 18; chains: 1; bounding box: 52×22×74 Å

Mean predicted aligned error: 9.85 Å

Organism: Macaca mulatta (NCBI:txid9544)